Protein AF-A0A1F6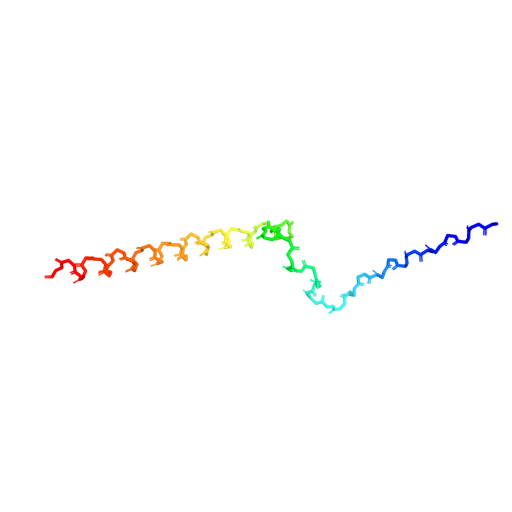AWU9-F1 (afdb_monomer_lite)

pLDDT: mean 73.81, std 18.58, range [44.97, 98.12]

Sequence (64 aa):
MKKRRRVSRRKPIDWLPIDSRIFPPIISFGHVKGLARFFLEIEIILSVLVVVGTVVVIVLTLLR

Secondary structure (DSSP, 8-state):
---------PPP-TT-SS-TT-S-SS--GGG--THHHHHHHHHHHHHHHHHHHHHHHHHHHHH-

Foldseek 3Di:
DDDDDPPPPPDFDVPDPDGPPPDDDDDCPVPDPDPVVVVVVVVVVVVVCVVVVVVVVVVVVVVD

Structure (mmCIF, N/CA/C/O backbone):
data_AF-A0A1F6AWU9-F1
#
_entry.id   AF-A0A1F6AWU9-F1
#
loop_
_atom_site.group_PDB
_atom_site.id
_atom_site.type_symbol
_atom_site.label_atom_id
_atom_site.label_alt_id
_atom_site.label_comp_id
_atom_site.label_asym_id
_atom_site.label_entity_id
_atom_site.label_seq_id
_atom_site.pdbx_PDB_ins_code
_atom_site.Cartn_x
_atom_site.Cartn_y
_atom_site.Cartn_z
_atom_site.occupancy
_atom_site.B_iso_or_equiv
_atom_site.auth_seq_id
_atom_site.auth_comp_id
_atom_site.auth_asym_id
_atom_site.auth_atom_id
_atom_site.pdbx_PDB_model_num
ATOM 1 N N . MET A 1 1 ? -11.579 -25.948 -50.346 1.00 44.97 1 MET A N 1
ATOM 2 C CA . MET A 1 1 ? -10.489 -24.984 -50.042 1.00 44.97 1 MET A CA 1
ATOM 3 C C . MET A 1 1 ? -10.915 -24.041 -48.911 1.00 44.97 1 MET A C 1
ATOM 5 O O . MET A 1 1 ? -11.780 -23.202 -49.122 1.00 44.97 1 MET A O 1
ATOM 9 N N . LYS A 1 2 ? -10.364 -24.185 -47.694 1.00 46.34 2 LYS A N 1
ATOM 10 C CA . LYS A 1 2 ? -10.666 -23.299 -46.546 1.00 46.34 2 LYS A CA 1
ATOM 11 C C . LYS A 1 2 ? -9.857 -21.995 -46.656 1.00 46.34 2 LYS A C 1
ATOM 13 O O . LYS A 1 2 ? -8.646 -21.997 -46.453 1.00 46.34 2 LYS A O 1
ATOM 18 N N . LYS A 1 3 ? -10.524 -20.881 -46.973 1.00 54.78 3 LYS A N 1
ATOM 19 C CA . LYS A 1 3 ? -9.941 -19.527 -47.042 1.00 54.78 3 LYS A CA 1
ATOM 20 C C . LYS A 1 3 ? -9.574 -19.071 -45.617 1.00 54.78 3 LYS A C 1
ATOM 22 O O . LYS A 1 3 ? -10.453 -18.721 -44.834 1.00 54.78 3 LYS A O 1
ATOM 27 N N . ARG A 1 4 ? -8.289 -19.121 -45.241 1.00 55.12 4 ARG A N 1
ATOM 28 C CA . ARG A 1 4 ? -7.810 -18.610 -43.940 1.00 55.12 4 ARG A CA 1
ATOM 29 C C . ARG A 1 4 ? -8.048 -17.094 -43.880 1.00 55.12 4 ARG A C 1
ATOM 31 O O . ARG A 1 4 ? -7.401 -16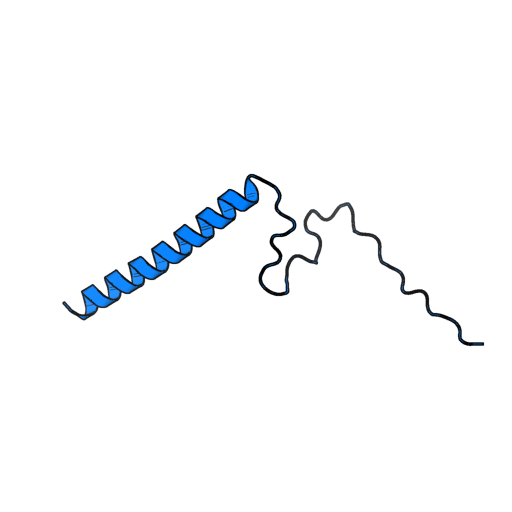.345 -44.608 1.00 55.12 4 ARG A O 1
ATOM 38 N N . ARG A 1 5 ? -8.970 -16.633 -43.026 1.00 57.78 5 ARG A N 1
ATOM 39 C CA . ARG A 1 5 ? -9.129 -15.205 -42.699 1.00 57.78 5 ARG A CA 1
ATOM 40 C C . ARG A 1 5 ? -7.847 -14.732 -42.005 1.00 57.78 5 ARG A C 1
ATOM 42 O O . ARG A 1 5 ? -7.540 -15.185 -40.906 1.00 57.78 5 ARG A O 1
ATOM 49 N N . ARG A 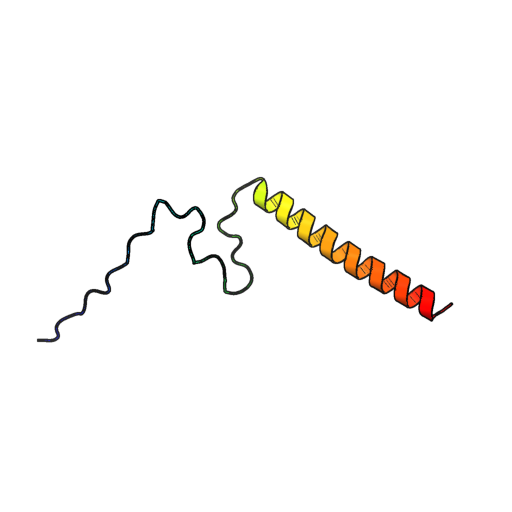1 6 ? -7.078 -13.852 -42.654 1.00 56.97 6 ARG A N 1
ATOM 50 C CA . ARG A 1 6 ? -5.943 -13.167 -42.022 1.00 56.97 6 ARG A CA 1
ATOM 51 C C . ARG A 1 6 ? -6.511 -12.204 -40.983 1.00 56.97 6 ARG A C 1
ATOM 53 O O . ARG A 1 6 ? -7.152 -11.221 -41.341 1.00 56.97 6 ARG A O 1
ATOM 60 N N . VAL A 1 7 ? -6.307 -12.506 -39.705 1.00 61.19 7 VAL A N 1
ATOM 61 C CA . VAL A 1 7 ? -6.590 -11.570 -38.614 1.00 61.19 7 VAL A CA 1
ATOM 62 C C . VAL A 1 7 ? -5.618 -10.404 -38.777 1.00 61.19 7 VAL A C 1
ATOM 64 O O . VAL A 1 7 ? -4.421 -10.539 -38.531 1.00 61.19 7 VAL A O 1
ATOM 67 N N . SER A 1 8 ? -6.124 -9.281 -39.283 1.00 53.25 8 SER A N 1
ATOM 68 C CA . SER A 1 8 ? -5.371 -8.037 -39.407 1.00 53.25 8 SER A CA 1
ATOM 69 C C . SER A 1 8 ? -4.986 -7.558 -38.009 1.00 53.25 8 SER A C 1
ATOM 71 O O . SER A 1 8 ? -5.825 -7.023 -37.285 1.00 53.25 8 SER A O 1
ATOM 73 N N . ARG A 1 9 ? -3.722 -7.751 -37.618 1.00 58.84 9 ARG A N 1
ATOM 74 C CA . ARG A 1 9 ? -3.132 -7.067 -36.461 1.00 58.84 9 ARG A CA 1
ATOM 75 C C . ARG A 1 9 ? -3.126 -5.573 -36.791 1.00 58.84 9 ARG A C 1
ATOM 77 O O . ARG A 1 9 ? -2.286 -5.124 -37.566 1.00 58.84 9 ARG A O 1
ATOM 84 N N . ARG A 1 10 ? -4.118 -4.826 -36.291 1.00 57.03 10 ARG A N 1
ATOM 85 C CA . ARG A 1 10 ? -4.125 -3.359 -36.375 1.00 57.03 10 ARG A CA 1
ATOM 86 C C . ARG A 1 10 ? -2.818 -2.864 -35.747 1.00 57.03 10 ARG A C 1
ATOM 88 O O . ARG A 1 10 ? -2.473 -3.291 -34.648 1.00 57.03 10 ARG A O 1
ATOM 95 N N . LYS A 1 11 ? -2.067 -2.061 -36.503 1.00 63.06 11 LYS A N 1
ATOM 96 C CA . LYS A 1 11 ? -0.823 -1.431 -36.047 1.00 63.06 11 LYS A CA 1
ATOM 97 C C . LYS A 1 11 ? -1.125 -0.542 -34.827 1.00 63.06 11 LYS A C 1
ATOM 99 O O . LYS A 1 11 ? -2.229 0.009 -34.781 1.00 63.06 11 LYS A O 1
ATOM 104 N N . PRO A 1 12 ? -0.202 -0.430 -33.855 1.00 59.06 12 PRO A N 1
ATOM 105 C CA . PRO A 1 12 ? -0.335 0.539 -32.772 1.00 59.06 12 PRO A CA 1
ATOM 106 C C . PRO A 1 12 ? -0.469 1.952 -33.358 1.00 59.06 12 PRO A C 1
ATOM 108 O O . PRO A 1 12 ? 0.062 2.244 -34.429 1.00 59.06 12 PRO A O 1
ATOM 111 N N . ILE A 1 13 ? -1.264 2.792 -32.701 1.00 63.97 13 ILE A N 1
ATOM 112 C CA . ILE A 1 13 ? -1.513 4.172 -33.119 1.00 63.97 13 ILE A CA 1
ATOM 113 C C . ILE A 1 13 ? -0.393 5.027 -32.517 1.00 63.97 13 ILE A C 1
ATOM 115 O O . ILE A 1 13 ? -0.442 5.339 -31.333 1.00 63.97 13 ILE A O 1
ATOM 119 N N . ASP A 1 14 ? 0.607 5.388 -33.326 1.00 62.69 14 ASP A N 1
ATOM 120 C CA . ASP A 1 14 ? 1.850 6.045 -32.872 1.00 62.69 14 ASP A CA 1
ATOM 121 C C . ASP A 1 14 ? 1.649 7.420 -32.202 1.00 62.69 14 ASP A C 1
ATOM 123 O O . ASP A 1 14 ? 2.536 7.899 -31.502 1.00 62.69 14 ASP A O 1
ATOM 127 N N . TRP A 1 15 ? 0.499 8.072 -32.404 1.00 69.69 15 TRP A N 1
ATOM 128 C CA . TRP A 1 15 ? 0.218 9.408 -31.863 1.00 69.69 15 TRP A CA 1
ATOM 129 C C . TRP A 1 15 ? -0.556 9.403 -30.542 1.00 69.69 15 TRP A C 1
ATOM 131 O O . TRP A 1 15 ? -0.693 10.458 -29.925 1.00 69.69 15 TRP A O 1
ATOM 141 N N . LEU A 1 16 ? -1.086 8.257 -30.102 1.00 58.44 16 LEU A N 1
ATOM 142 C CA . LEU A 1 16 ? -1.857 8.187 -28.864 1.00 58.44 16 LEU A CA 1
ATOM 143 C C . LEU A 1 16 ? -0.881 7.927 -27.699 1.00 58.44 16 LEU A C 1
ATOM 145 O O . LEU A 1 16 ? -0.333 6.828 -27.621 1.00 58.44 16 LEU A O 1
ATOM 149 N N . PRO A 1 17 ? -0.662 8.880 -26.769 1.00 56.62 17 PRO A N 1
ATOM 150 C CA . PRO A 1 17 ? 0.302 8.716 -25.670 1.00 56.62 17 PRO A CA 1
ATOM 151 C C . PRO A 1 17 ? -0.110 7.643 -24.646 1.00 56.62 17 PRO A C 1
ATOM 153 O O . PRO A 1 17 ? 0.608 7.385 -23.684 1.00 56.62 17 PRO A O 1
ATOM 156 N N . ILE A 1 18 ? -1.279 7.029 -24.835 1.00 56.06 18 ILE A N 1
ATOM 157 C CA . ILE A 1 18 ? -1.888 6.027 -23.968 1.00 56.06 18 ILE A CA 1
ATOM 158 C C . ILE A 1 18 ? -2.394 4.903 -24.873 1.00 56.06 18 ILE A C 1
ATOM 160 O O . ILE A 1 18 ? -3.447 5.009 -25.498 1.00 56.06 18 ILE A O 1
ATOM 164 N N . ASP A 1 19 ? -1.632 3.814 -24.944 1.00 57.09 19 ASP A N 1
ATOM 165 C CA . ASP A 1 19 ? -2.067 2.582 -25.596 1.00 57.09 19 ASP A CA 1
ATOM 166 C C . ASP A 1 19 ? -3.264 2.018 -24.808 1.00 57.09 19 ASP A C 1
ATOM 168 O O . ASP A 1 19 ? -3.188 1.810 -23.598 1.00 57.09 19 ASP A O 1
ATOM 172 N N . SER A 1 20 ? -4.396 1.772 -25.467 1.00 57.81 20 SER A N 1
ATOM 173 C CA . SER A 1 20 ? -5.668 1.288 -24.884 1.00 57.81 20 SER A CA 1
ATOM 174 C C . SER A 1 20 ? -5.619 -0.139 -24.281 1.00 57.81 20 SER A C 1
ATOM 176 O O . SER A 1 20 ? -6.628 -0.836 -24.205 1.00 57.81 20 SER A O 1
ATOM 178 N N . ARG A 1 21 ? -4.440 -0.590 -23.838 1.00 54.78 21 ARG A N 1
ATOM 179 C CA . ARG A 1 21 ? -4.171 -1.833 -23.092 1.00 54.78 21 ARG A CA 1
ATOM 180 C C . ARG A 1 21 ? -4.017 -1.616 -21.582 1.00 54.78 21 ARG A C 1
ATOM 182 O O . ARG A 1 21 ? -3.693 -2.560 -20.870 1.00 54.78 21 ARG A O 1
ATOM 189 N N . ILE A 1 22 ? -4.207 -0.387 -21.099 1.00 57.81 22 ILE A N 1
ATOM 190 C CA . ILE A 1 22 ? -3.828 0.010 -19.734 1.00 57.81 22 ILE A CA 1
ATOM 191 C C . ILE A 1 22 ? -4.740 -0.572 -18.638 1.00 57.81 22 ILE A C 1
ATOM 193 O O . ILE A 1 22 ? -4.336 -0.577 -17.484 1.00 57.81 22 ILE A O 1
ATOM 197 N N . PHE A 1 23 ? -5.875 -1.203 -18.962 1.00 56.31 23 PHE A N 1
ATOM 198 C CA . PHE A 1 23 ? -6.619 -2.021 -17.990 1.00 56.31 23 PHE A CA 1
ATOM 199 C C . PHE A 1 23 ? -7.393 -3.169 -18.678 1.00 56.31 23 PHE A C 1
ATOM 201 O O . PHE A 1 23 ? -8.093 -2.870 -19.647 1.00 56.31 23 PHE A O 1
ATOM 208 N N . PRO A 1 24 ? -7.417 -4.439 -18.186 1.00 61.38 24 PRO A N 1
ATOM 209 C CA . PRO A 1 24 ? -6.577 -5.138 -17.189 1.00 61.38 24 PRO A CA 1
ATOM 210 C C . PRO A 1 24 ? -6.113 -6.568 -17.685 1.00 61.38 24 PRO A C 1
ATOM 212 O O . PRO A 1 24 ? -6.358 -6.908 -18.843 1.00 61.38 24 PRO A O 1
ATOM 215 N N . PRO A 1 25 ? -5.401 -7.411 -16.885 1.00 52.75 25 PRO A N 1
ATOM 216 C CA . PRO A 1 25 ? -6.000 -8.092 -15.740 1.00 52.75 25 PRO A CA 1
ATOM 217 C C . PRO A 1 25 ? -5.145 -7.881 -14.476 1.00 52.75 25 PRO A C 1
ATOM 219 O O . PRO A 1 25 ? -4.187 -8.588 -14.191 1.00 52.75 25 PRO A O 1
ATOM 222 N N . ILE A 1 26 ? -5.527 -6.869 -13.705 1.00 53.41 26 ILE A N 1
ATOM 223 C CA . ILE A 1 26 ? -5.292 -6.689 -12.271 1.00 53.41 26 ILE A CA 1
ATOM 224 C C . ILE A 1 26 ? -3.912 -6.128 -11.861 1.00 53.41 26 ILE A C 1
ATOM 226 O O . ILE A 1 26 ? -3.918 -5.226 -11.035 1.00 53.41 26 ILE A O 1
ATOM 230 N N . ILE A 1 27 ? -2.753 -6.531 -12.410 1.00 51.88 27 ILE A N 1
ATOM 231 C CA . ILE A 1 27 ? -1.434 -6.009 -11.932 1.00 51.88 27 ILE A CA 1
ATOM 232 C C . ILE A 1 27 ? -0.324 -6.022 -13.012 1.00 51.88 27 ILE A C 1
ATOM 234 O O . ILE A 1 27 ? 0.799 -6.459 -12.774 1.00 51.88 27 ILE A O 1
ATOM 238 N N . SER A 1 28 ? -0.585 -5.572 -14.243 1.00 53.84 28 SER A N 1
ATOM 239 C CA . SER A 1 28 ? 0.468 -5.535 -15.279 1.00 53.84 28 SER A CA 1
ATOM 240 C C . SER A 1 28 ? 1.227 -4.199 -15.304 1.00 53.84 28 SER A C 1
ATOM 242 O O . SER A 1 28 ? 1.227 -3.496 -16.313 1.00 53.84 28 SER A O 1
ATOM 244 N N . PHE A 1 29 ? 1.964 -3.881 -14.233 1.00 55.25 29 PHE A N 1
ATOM 245 C CA . PHE A 1 29 ? 2.965 -2.794 -14.213 1.00 55.25 29 PHE A CA 1
ATOM 246 C C . PHE A 1 29 ? 4.261 -3.147 -14.977 1.00 55.25 29 PHE A C 1
ATOM 248 O O . PHE A 1 29 ? 5.329 -2.610 -14.705 1.00 55.25 29 PHE A O 1
ATOM 255 N N . GLY A 1 30 ? 4.195 -4.045 -15.966 1.00 54.38 30 GLY A N 1
ATOM 256 C CA . GLY A 1 30 ? 5.347 -4.429 -16.789 1.00 54.38 30 GLY A CA 1
ATOM 257 C C . GLY A 1 30 ? 5.838 -3.335 -17.750 1.00 54.38 30 GLY A C 1
ATOM 258 O O . GLY A 1 30 ? 6.902 -3.491 -18.345 1.00 54.38 30 GLY A O 1
ATOM 259 N N . HIS A 1 31 ? 5.084 -2.240 -17.920 1.00 56.19 31 HIS A N 1
ATOM 260 C CA . HIS A 1 31 ? 5.418 -1.158 -18.857 1.00 56.19 31 HIS A CA 1
ATOM 261 C C . HIS A 1 31 ? 6.189 0.012 -18.216 1.00 56.19 31 HIS A C 1
ATOM 263 O O . HIS A 1 31 ? 6.913 0.718 -18.915 1.00 56.19 31 HIS A O 1
ATOM 269 N N . VAL A 1 32 ? 6.084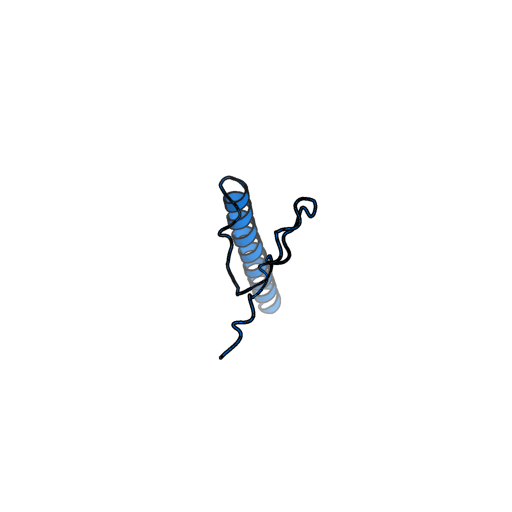 0.213 -16.896 1.00 60.28 32 VAL A N 1
ATOM 270 C CA . VAL A 1 32 ? 6.788 1.298 -16.192 1.00 60.28 32 VAL A CA 1
ATOM 271 C C . VAL A 1 32 ? 8.208 0.852 -15.831 1.00 60.28 32 VAL A C 1
ATOM 273 O O . VAL A 1 32 ? 8.429 0.077 -14.903 1.00 60.28 32 VAL A O 1
ATOM 276 N N . LYS A 1 33 ? 9.202 1.298 -16.606 1.00 62.53 33 LYS A N 1
ATOM 277 C CA . LYS A 1 33 ? 10.622 1.015 -16.342 1.00 62.53 33 LYS A CA 1
ATOM 278 C C . LYS A 1 33 ? 11.221 2.084 -15.418 1.00 62.53 33 LYS A C 1
ATOM 280 O O . LYS A 1 33 ? 11.029 3.275 -15.642 1.00 62.53 33 LYS A O 1
ATOM 285 N N . GLY A 1 34 ? 11.997 1.657 -14.420 1.00 71.00 34 GLY A N 1
ATOM 286 C CA . GLY A 1 34 ? 12.837 2.539 -13.600 1.00 71.00 34 GLY A CA 1
ATOM 287 C C . GLY A 1 34 ? 12.076 3.359 -12.552 1.00 71.00 34 GLY A C 1
ATOM 288 O O . GLY A 1 34 ? 11.307 2.811 -11.767 1.00 71.00 34 GLY A O 1
ATOM 289 N N . LEU A 1 35 ? 12.316 4.675 -12.538 1.00 73.38 35 LEU A N 1
ATOM 290 C CA . LEU A 1 35 ? 11.884 5.618 -11.496 1.00 73.38 35 LEU A CA 1
ATOM 291 C C . LEU A 1 35 ? 10.361 5.649 -11.285 1.00 73.38 35 LEU A C 1
ATOM 293 O O . LEU A 1 35 ? 9.899 5.709 -10.152 1.00 73.38 35 LEU A O 1
ATOM 297 N N . ALA A 1 36 ? 9.576 5.541 -12.359 1.00 78.38 36 ALA A N 1
ATOM 298 C CA . ALA A 1 36 ? 8.114 5.554 -12.274 1.00 78.38 36 ALA A CA 1
ATOM 299 C C . ALA A 1 36 ? 7.558 4.387 -11.440 1.00 78.38 36 ALA A C 1
ATOM 301 O O . ALA A 1 36 ? 6.573 4.552 -10.730 1.00 78.38 36 ALA A O 1
ATOM 302 N N . ARG A 1 37 ? 8.214 3.220 -11.476 1.00 76.62 37 ARG A N 1
ATOM 303 C CA . ARG A 1 37 ? 7.818 2.069 -10.658 1.00 76.62 37 ARG A CA 1
ATOM 304 C C . ARG A 1 37 ? 8.083 2.315 -9.174 1.00 76.62 37 ARG A C 1
ATOM 306 O O . ARG A 1 37 ? 7.251 1.969 -8.351 1.00 76.62 37 ARG A O 1
ATOM 313 N N . PHE A 1 38 ? 9.207 2.950 -8.853 1.00 82.12 38 PHE A N 1
ATOM 314 C CA . PHE A 1 38 ? 9.571 3.284 -7.477 1.00 82.12 38 PHE A CA 1
ATOM 315 C C . PHE A 1 38 ? 8.580 4.268 -6.844 1.00 82.12 38 PHE A C 1
ATOM 317 O O . PHE A 1 38 ? 8.107 4.035 -5.736 1.00 82.12 38 PHE A O 1
ATOM 324 N N . PHE A 1 39 ? 8.205 5.326 -7.571 1.00 86.00 39 PHE A N 1
ATOM 325 C CA . PHE A 1 39 ? 7.169 6.255 -7.110 1.00 86.00 39 PHE A CA 1
ATOM 326 C C . PHE A 1 39 ? 5.828 5.559 -6.896 1.00 86.00 39 PHE A C 1
ATOM 328 O O . PHE A 1 39 ? 5.172 5.805 -5.891 1.00 86.00 39 PHE A O 1
ATOM 335 N N . LEU A 1 40 ? 5.457 4.653 -7.799 1.00 85.31 40 LEU A N 1
ATOM 336 C CA . LEU A 1 40 ? 4.198 3.925 -7.713 1.00 85.31 40 LEU A CA 1
ATOM 337 C C . LEU A 1 40 ? 4.176 2.949 -6.525 1.00 85.31 40 LEU A C 1
ATOM 339 O O . LEU A 1 40 ? 3.175 2.846 -5.825 1.00 85.31 40 LEU A O 1
ATOM 343 N N . GLU A 1 41 ? 5.289 2.267 -6.249 1.00 86.81 41 GLU A N 1
ATOM 344 C CA . GLU A 1 41 ? 5.432 1.415 -5.062 1.00 86.81 41 GLU A CA 1
ATOM 345 C C . GLU A 1 41 ? 5.326 2.240 -3.767 1.00 86.81 41 GLU A C 1
ATOM 347 O O . GLU A 1 41 ? 4.591 1.859 -2.855 1.00 86.81 41 GLU A O 1
ATOM 352 N N . ILE A 1 42 ? 5.980 3.406 -3.708 1.00 93.19 42 ILE A N 1
ATOM 353 C CA . ILE A 1 42 ? 5.869 4.331 -2.569 1.00 93.19 42 ILE A CA 1
ATOM 354 C C . ILE A 1 42 ? 4.433 4.826 -2.390 1.00 93.19 42 ILE A C 1
ATOM 356 O O . ILE A 1 42 ? 3.927 4.853 -1.269 1.00 93.19 42 ILE A O 1
ATOM 360 N N . GLU A 1 43 ? 3.771 5.211 -3.476 1.00 91.56 43 GLU A N 1
ATOM 361 C CA . GLU A 1 43 ? 2.405 5.727 -3.453 1.00 91.56 43 GLU A CA 1
ATOM 362 C C . GLU A 1 43 ? 1.414 4.681 -2.932 1.00 91.56 43 GLU A C 1
ATOM 364 O O . GLU A 1 43 ? 0.555 5.001 -2.106 1.00 91.56 43 GLU A O 1
ATOM 369 N N . ILE A 1 44 ? 1.572 3.417 -3.337 1.00 92.56 44 ILE A N 1
ATOM 370 C CA . ILE A 1 44 ? 0.766 2.310 -2.811 1.00 92.56 44 ILE A CA 1
ATOM 371 C C . ILE A 1 44 ? 0.999 2.151 -1.305 1.00 92.56 44 ILE A C 1
ATOM 373 O O . ILE A 1 44 ? 0.033 2.072 -0.546 1.00 92.56 44 ILE A O 1
ATOM 377 N N . ILE A 1 45 ? 2.258 2.133 -0.856 1.00 96.19 45 ILE A N 1
ATOM 378 C CA . ILE A 1 45 ? 2.590 1.978 0.569 1.00 96.19 45 ILE A CA 1
ATOM 379 C C . ILE A 1 45 ? 1.995 3.127 1.392 1.00 96.19 45 ILE A C 1
ATOM 381 O O . ILE A 1 45 ? 1.354 2.880 2.414 1.00 96.19 45 ILE A O 1
ATOM 385 N N . LEU A 1 46 ? 2.152 4.371 0.933 1.00 97.06 46 LEU A N 1
ATOM 386 C CA . LEU A 1 46 ? 1.575 5.552 1.580 1.00 97.06 46 LEU A CA 1
ATOM 387 C C . LEU A 1 46 ? 0.050 5.471 1.643 1.00 97.06 46 LEU A C 1
ATOM 389 O O . LEU A 1 46 ? -0.530 5.703 2.702 1.00 97.06 46 LEU A O 1
ATOM 393 N N . SER A 1 47 ? -0.593 5.090 0.540 1.00 96.75 47 SER A N 1
ATOM 394 C CA . SER A 1 47 ? -2.050 4.953 0.473 1.00 96.75 47 SER A CA 1
ATOM 395 C C . SER A 1 47 ? -2.561 3.925 1.484 1.00 96.75 47 SER A C 1
ATOM 397 O O . SER A 1 47 ? -3.508 4.197 2.223 1.00 96.75 47 SER A O 1
ATOM 399 N N . VAL A 1 48 ? -1.901 2.766 1.578 1.00 97.06 48 VAL A N 1
ATOM 400 C CA . VAL A 1 48 ? -2.254 1.722 2.552 1.00 97.06 48 VAL A CA 1
ATOM 401 C C . VAL A 1 48 ? -2.047 2.215 3.985 1.00 97.06 48 VAL A C 1
ATOM 403 O O . VAL A 1 48 ? -2.934 2.036 4.819 1.00 97.06 48 VAL A O 1
ATOM 406 N N . LEU A 1 49 ? -0.921 2.872 4.279 1.00 97.88 49 LEU A N 1
ATOM 407 C CA . LEU A 1 49 ? -0.635 3.402 5.616 1.00 97.88 49 LEU A CA 1
ATOM 408 C C . LEU A 1 49 ? -1.665 4.444 6.064 1.00 97.88 49 LEU A C 1
ATOM 410 O O . LEU A 1 49 ? -2.098 4.404 7.214 1.00 97.88 49 LEU A O 1
ATOM 414 N N . VAL A 1 50 ? -2.092 5.340 5.170 1.00 97.94 50 VAL A N 1
ATOM 415 C CA . VAL A 1 50 ? -3.128 6.342 5.472 1.00 97.94 50 VAL A CA 1
ATOM 416 C C . VAL A 1 50 ? -4.452 5.667 5.824 1.00 97.94 50 VAL A C 1
ATOM 418 O O . VAL A 1 50 ? -5.078 6.038 6.818 1.00 97.94 50 VAL A O 1
ATOM 421 N N . VAL A 1 51 ? -4.866 4.654 5.059 1.00 98.12 51 VAL A N 1
ATOM 422 C CA . VAL A 1 51 ? -6.108 3.909 5.324 1.00 98.12 51 VAL A CA 1
ATOM 423 C C . VAL A 1 51 ? -6.023 3.153 6.650 1.00 98.12 51 VAL A C 1
ATOM 425 O O . VAL A 1 51 ? -6.919 3.256 7.483 1.00 98.12 51 VAL A O 1
ATOM 428 N N . VAL A 1 52 ? -4.932 2.429 6.894 1.00 97.94 52 VAL A N 1
ATOM 429 C CA . VAL A 1 52 ? -4.751 1.692 8.154 1.00 97.94 52 VAL A CA 1
ATOM 430 C C . VAL A 1 52 ? -4.715 2.652 9.344 1.00 97.94 52 VAL A C 1
ATOM 432 O O . VAL A 1 52 ? -5.411 2.430 10.333 1.00 97.94 52 VAL A O 1
ATOM 435 N N . GLY A 1 53 ? -3.964 3.750 9.243 1.00 97.56 53 GLY A N 1
ATOM 436 C CA . GLY A 1 53 ? -3.875 4.761 10.294 1.00 97.56 53 GLY A CA 1
ATOM 437 C C . GLY A 1 53 ? -5.221 5.422 10.595 1.00 97.56 53 GLY A C 1
ATOM 438 O O . GLY A 1 53 ? -5.588 5.562 11.760 1.00 97.56 53 GLY A O 1
ATOM 439 N N . THR A 1 54 ? -5.999 5.767 9.565 1.00 97.75 54 THR A N 1
ATOM 440 C CA . THR A 1 54 ? -7.345 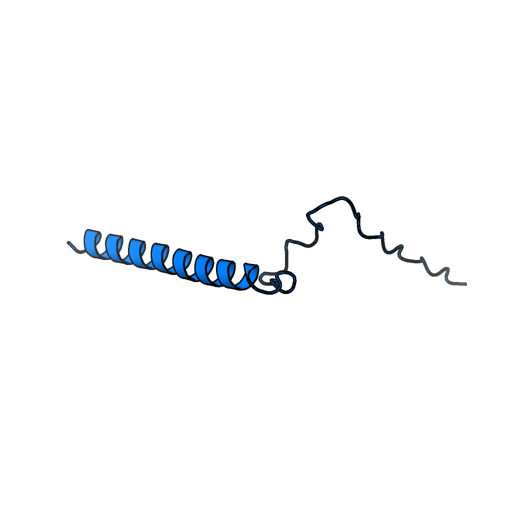6.334 9.754 1.00 97.75 54 THR A CA 1
ATOM 441 C C . THR A 1 54 ? -8.296 5.344 10.417 1.00 97.75 54 THR A C 1
ATOM 443 O O . THR A 1 54 ? -9.002 5.727 11.350 1.00 97.75 54 THR A O 1
ATOM 446 N N . VAL A 1 55 ? -8.271 4.067 10.027 1.00 97.81 55 VAL A N 1
ATOM 447 C CA . VAL A 1 55 ? -9.063 3.020 10.694 1.00 97.81 55 VAL A CA 1
ATOM 448 C C . VAL A 1 55 ? -8.683 2.894 12.171 1.00 97.81 55 VAL A C 1
ATOM 450 O O . VAL A 1 55 ? -9.569 2.862 13.023 1.00 97.81 55 VAL A O 1
ATOM 453 N N . VAL A 1 56 ? -7.387 2.887 12.499 1.00 97.69 56 VAL A N 1
ATO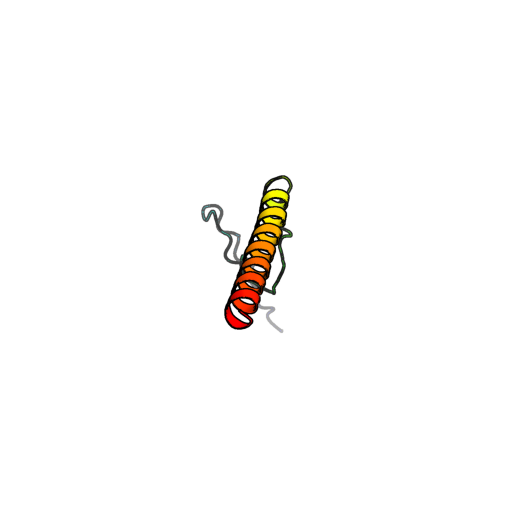M 454 C CA . VAL A 1 56 ? -6.913 2.826 13.893 1.00 97.69 56 VAL A CA 1
ATOM 455 C C . VAL A 1 56 ? -7.418 4.020 14.708 1.00 97.69 56 VAL A C 1
ATOM 457 O O . VAL A 1 56 ? -7.936 3.829 15.808 1.00 97.69 56 VAL A O 1
ATOM 460 N N . VAL A 1 57 ? -7.324 5.241 14.173 1.00 97.94 57 VAL A N 1
ATOM 461 C CA . VAL A 1 57 ? -7.820 6.453 14.852 1.00 97.94 57 VAL A CA 1
ATOM 462 C C . VAL A 1 57 ? -9.326 6.380 15.095 1.00 97.94 57 VAL A C 1
ATOM 464 O O . VAL A 1 57 ? -9.783 6.719 16.187 1.00 97.94 57 VAL A O 1
ATOM 467 N N . ILE A 1 58 ? -10.098 5.908 14.113 1.00 98.00 58 ILE A N 1
ATOM 468 C CA . ILE A 1 58 ? -11.548 5.729 14.256 1.00 98.00 58 ILE A CA 1
ATOM 469 C C . ILE A 1 58 ? -11.854 4.728 15.372 1.00 98.00 58 ILE A C 1
ATOM 471 O O . ILE A 1 58 ? -12.662 5.025 16.247 1.00 98.00 58 ILE A O 1
ATOM 475 N N . VAL A 1 59 ? -11.185 3.573 15.387 1.00 97.81 59 VAL A N 1
ATOM 476 C CA . VAL A 1 59 ? -11.387 2.544 16.419 1.00 97.81 59 VAL A CA 1
ATOM 477 C C . VAL A 1 59 ? -11.065 3.086 17.810 1.00 97.81 59 VAL A C 1
ATOM 479 O O . VAL A 1 59 ? -11.865 2.921 18.725 1.00 97.81 59 VAL A O 1
ATOM 482 N N . LEU A 1 60 ? -9.940 3.786 17.972 1.00 97.56 60 LEU A N 1
ATOM 483 C CA . LEU A 1 60 ? -9.576 4.403 19.251 1.00 97.56 60 LEU A CA 1
ATOM 484 C C . LEU A 1 60 ? -10.577 5.476 19.688 1.00 97.56 60 LEU A C 1
ATOM 486 O O . LEU A 1 60 ? -10.839 5.617 20.877 1.00 97.56 60 LEU A O 1
ATOM 490 N N . THR A 1 61 ? -11.138 6.217 18.734 1.00 96.50 61 THR A N 1
ATOM 491 C CA . THR A 1 61 ? -12.152 7.241 19.006 1.00 96.50 61 THR A CA 1
ATOM 492 C C . THR A 1 61 ? -13.479 6.621 19.433 1.00 96.50 61 THR A C 1
ATOM 494 O O . THR A 1 61 ? -14.140 7.175 20.297 1.00 96.50 61 THR A O 1
ATOM 497 N N . LEU A 1 62 ? -13.864 5.477 18.861 1.00 96.31 62 LEU A N 1
ATOM 498 C CA . LEU A 1 62 ? -15.084 4.754 19.239 1.00 96.31 62 LEU A CA 1
ATOM 499 C C . LEU A 1 62 ? -14.958 4.016 20.579 1.00 96.31 62 LEU A C 1
ATOM 501 O O . LEU A 1 62 ? -15.966 3.771 21.234 1.00 96.31 62 LEU A O 1
ATOM 505 N N . LEU A 1 63 ? -13.741 3.618 20.956 1.00 93.62 63 LEU A N 1
ATOM 506 C CA . LEU A 1 63 ? -13.456 2.952 22.230 1.00 93.62 63 LEU A CA 1
ATOM 507 C C . LEU A 1 63 ? -13.288 3.928 23.404 1.00 93.62 63 LEU A C 1
ATOM 509 O O . LEU A 1 63 ? -13.294 3.483 24.552 1.00 93.62 63 LEU A O 1
ATOM 513 N N . ARG A 1 64 ? -13.089 5.219 23.121 1.00 78.12 64 ARG A N 1
ATOM 514 C CA . ARG A 1 64 ? -12.991 6.293 24.112 1.00 78.12 64 ARG A CA 1
ATOM 515 C C . ARG A 1 64 ? -14.371 6.832 24.466 1.00 78.12 64 ARG A C 1
ATOM 517 O O . ARG A 1 64 ? -14.579 7.073 25.674 1.00 78.12 64 ARG A O 1
#

Organism: NCBI:txid1798396

Radius of gyration: 22.27 Å; chains: 1; bounding box: 28×34×74 Å